Protein AF-A0A9Q0MXV1-F1 (afdb_monomer)

Foldseek 3Di:
DVVVVVVVVVVVVVVVVVVVVPDDDFDWDQDPVRDTDTDPPPPDPPPPPDPPPPPPPPVPPPDDPVNVVVVVVVVVVVVVVVVPPDPPDDPPDDP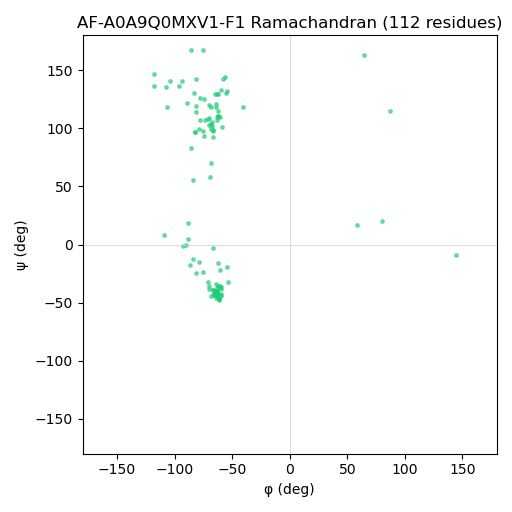PPPDDDDADPVGDDDDDDD

Structure (mmCIF, N/CA/C/O backbone):
data_AF-A0A9Q0MXV1-F1
#
_entry.id   AF-A0A9Q0MXV1-F1
#
loop_
_atom_site.group_PDB
_atom_site.id
_atom_site.type_symbol
_atom_site.label_atom_id
_atom_site.label_alt_id
_atom_site.label_comp_id
_atom_site.label_asym_id
_atom_site.label_entity_id
_atom_site.label_seq_id
_atom_site.pdbx_PDB_ins_code
_atom_site.Cartn_x
_atom_site.Cartn_y
_atom_site.Cartn_z
_atom_site.occupancy
_atom_site.B_iso_or_equiv
_atom_site.auth_seq_id
_atom_site.auth_comp_id
_atom_site.auth_asym_id
_atom_site.auth_atom_id
_atom_site.pdbx_PDB_model_num
ATOM 1 N N . MET A 1 1 ? 47.186 -13.293 1.575 1.00 58.19 1 MET A N 1
ATOM 2 C CA . MET A 1 1 ? 46.483 -12.608 0.459 1.00 58.19 1 MET A CA 1
ATOM 3 C C . MET A 1 1 ? 45.283 -13.402 -0.078 1.00 58.19 1 MET A C 1
ATOM 5 O O . MET A 1 1 ? 44.232 -12.814 -0.278 1.00 58.19 1 MET A O 1
ATOM 9 N N . PHE A 1 2 ? 45.388 -14.731 -0.228 1.00 59.72 2 PHE A N 1
ATOM 10 C CA . PHE A 1 2 ? 44.350 -15.608 -0.807 1.00 59.72 2 PHE A CA 1
ATOM 11 C C . PHE A 1 2 ? 42.986 -15.614 -0.081 1.00 59.72 2 PHE A C 1
ATOM 13 O O . PHE A 1 2 ? 41.946 -15.611 -0.730 1.00 59.72 2 PHE A O 1
ATOM 20 N N . GLN A 1 3 ? 42.969 -15.560 1.256 1.00 72.94 3 GLN A N 1
ATOM 21 C CA . GLN A 1 3 ? 41.718 -15.567 2.036 1.00 72.94 3 GLN A CA 1
ATOM 22 C C . GLN A 1 3 ? 40.922 -14.258 1.921 1.00 72.94 3 GLN A C 1
ATOM 24 O O . GLN A 1 3 ? 39.696 -14.275 1.899 1.00 72.94 3 GLN A O 1
ATOM 29 N N . ARG A 1 4 ? 41.609 -13.119 1.768 1.00 80.88 4 ARG A N 1
ATOM 30 C CA . ARG A 1 4 ? 40.963 -11.806 1.632 1.00 80.88 4 ARG A CA 1
ATOM 31 C C . ARG A 1 4 ? 40.174 -11.702 0.324 1.00 80.88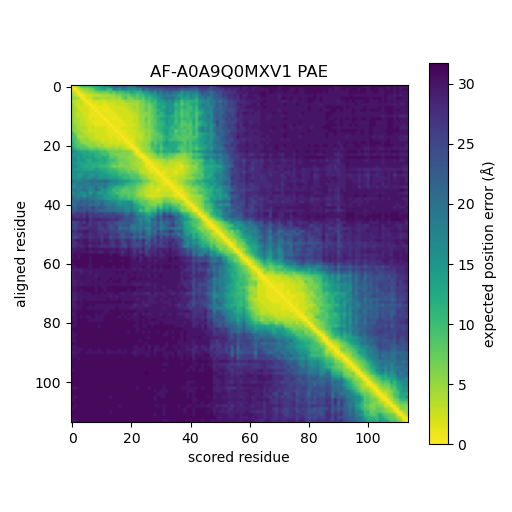 4 ARG A C 1
ATOM 33 O O . ARG A 1 4 ? 39.055 -11.206 0.330 1.00 80.88 4 ARG A O 1
ATOM 40 N N . ASN A 1 5 ? 40.719 -12.256 -0.758 1.00 80.31 5 ASN A N 1
ATOM 41 C CA . ASN A 1 5 ? 40.059 -12.277 -2.065 1.00 80.31 5 ASN A CA 1
ATOM 42 C C . ASN A 1 5 ? 38.841 -13.217 -2.071 1.00 80.31 5 ASN A C 1
ATOM 44 O O . ASN A 1 5 ? 37.829 -12.899 -2.684 1.00 80.31 5 ASN A O 1
ATOM 48 N N . LYS A 1 6 ? 38.904 -14.343 -1.342 1.00 86.00 6 LYS A N 1
ATOM 49 C CA . LYS A 1 6 ? 37.759 -15.254 -1.168 1.00 86.00 6 LYS A CA 1
ATOM 50 C C . LYS A 1 6 ? 36.616 -14.607 -0.391 1.00 86.00 6 LYS A C 1
ATOM 52 O O . LYS A 1 6 ? 35.467 -14.731 -0.795 1.00 86.00 6 LYS A O 1
ATOM 57 N N . ILE A 1 7 ? 36.935 -13.893 0.690 1.00 90.00 7 ILE A N 1
ATOM 58 C CA . ILE A 1 7 ? 35.940 -13.157 1.483 1.00 90.00 7 ILE A CA 1
ATOM 59 C C . ILE A 1 7 ? 35.311 -12.036 0.646 1.00 90.00 7 ILE A C 1
ATOM 61 O O . ILE A 1 7 ? 34.094 -11.899 0.640 1.00 90.00 7 ILE A O 1
ATOM 65 N N . GLN A 1 8 ? 36.113 -11.280 -0.112 1.00 88.81 8 GLN A N 1
ATOM 66 C CA . GLN A 1 8 ? 35.598 -10.256 -1.027 1.00 88.81 8 GLN A CA 1
ATOM 67 C C . GLN A 1 8 ? 34.656 -10.847 -2.083 1.00 88.81 8 GLN A C 1
ATOM 69 O O . GLN A 1 8 ? 33.572 -10.312 -2.292 1.00 88.81 8 GLN A O 1
ATOM 74 N N . LEU A 1 9 ? 35.021 -11.978 -2.693 1.00 91.31 9 LEU A N 1
ATOM 75 C CA . LEU A 1 9 ? 34.176 -12.649 -3.683 1.00 91.31 9 LEU A CA 1
ATOM 76 C C . LEU A 1 9 ? 32.854 -13.125 -3.065 1.00 91.31 9 LEU A C 1
ATOM 78 O O . LEU A 1 9 ? 31.795 -12.921 -3.650 1.00 91.31 9 LEU A O 1
ATOM 82 N N . LEU A 1 10 ? 32.903 -13.690 -1.858 1.00 93.50 10 LEU A N 1
ATOM 83 C CA . LEU A 1 10 ? 31.717 -14.138 -1.131 1.00 93.50 10 LEU A CA 1
ATOM 84 C C . LEU A 1 10 ? 30.773 -12.968 -0.808 1.00 93.50 10 LEU A C 1
ATOM 86 O O . LEU A 1 10 ? 29.569 -13.083 -1.019 1.00 93.50 10 LEU A O 1
ATOM 90 N N . VAL A 1 11 ? 31.309 -11.822 -0.378 1.00 93.81 11 VAL A N 1
ATOM 91 C CA . VAL A 1 11 ? 30.514 -10.606 -0.139 1.00 93.81 11 VAL A CA 1
ATOM 92 C C . VAL A 1 11 ? 29.860 -10.100 -1.429 1.00 93.81 11 VAL A C 1
ATOM 94 O O . VAL A 1 11 ? 28.677 -9.769 -1.407 1.00 93.81 11 VAL A O 1
ATOM 97 N N . CYS A 1 12 ? 30.580 -10.087 -2.555 1.00 92.31 12 CYS A N 1
ATOM 98 C CA . CYS A 1 12 ? 30.023 -9.694 -3.855 1.00 92.31 12 CYS A CA 1
ATOM 99 C C . CYS A 1 12 ? 28.906 -10.632 -4.336 1.00 92.31 12 CYS A C 1
ATOM 101 O O . CYS A 1 12 ? 27.926 -10.180 -4.919 1.00 92.31 12 CYS A O 1
ATOM 103 N N . VAL A 1 13 ? 29.034 -11.937 -4.089 1.00 94.00 13 VAL A N 1
ATOM 104 C CA . VAL A 1 13 ? 27.992 -12.909 -4.448 1.00 94.00 13 VAL A CA 1
ATOM 105 C C . VAL A 1 13 ? 26.750 -12.709 -3.582 1.00 94.00 13 VAL A C 1
ATOM 107 O O . VAL A 1 13 ? 25.641 -12.677 -4.107 1.00 94.00 13 VAL A O 1
ATOM 110 N N . ILE A 1 14 ? 26.919 -12.512 -2.271 1.00 93.06 14 ILE A N 1
ATOM 111 C CA . ILE A 1 14 ? 25.790 -12.254 -1.367 1.00 93.06 14 ILE A CA 1
ATOM 112 C C . ILE A 1 14 ? 25.079 -10.951 -1.740 1.00 93.06 14 ILE A C 1
ATOM 114 O O . ILE A 1 14 ? 23.852 -10.937 -1.815 1.00 93.06 14 ILE A O 1
ATOM 118 N N . SER A 1 15 ? 25.813 -9.868 -2.012 1.00 89.38 15 SER A N 1
ATOM 119 C CA . SER A 1 15 ? 25.188 -8.599 -2.397 1.00 89.38 15 SER A CA 1
ATOM 120 C C . SER A 1 15 ? 24.414 -8.715 -3.712 1.00 89.38 15 SER A C 1
ATOM 122 O O . SER A 1 15 ? 23.303 -8.200 -3.808 1.00 89.38 15 SER A O 1
ATOM 124 N N . PHE A 1 16 ? 24.943 -9.449 -4.694 1.00 89.56 16 PHE A N 1
ATOM 125 C CA . PHE A 1 16 ? 24.251 -9.699 -5.956 1.00 89.56 16 PHE A CA 1
ATOM 126 C C . PHE A 1 16 ? 22.953 -10.496 -5.764 1.00 89.56 16 PHE A C 1
ATOM 128 O O . PHE A 1 16 ? 21.918 -10.138 -6.327 1.00 89.56 16 PHE A O 1
ATOM 135 N N . LEU A 1 17 ? 22.977 -11.533 -4.922 1.00 88.75 17 LEU A N 1
ATOM 136 C CA . LEU A 1 17 ? 21.790 -12.332 -4.607 1.00 88.75 17 LEU A CA 1
ATOM 137 C C . LEU A 1 17 ? 20.702 -11.501 -3.913 1.00 88.75 17 LEU A C 1
ATOM 139 O O . LEU A 1 17 ? 19.532 -11.637 -4.257 1.00 88.75 17 LEU A O 1
ATOM 143 N N . VAL A 1 18 ? 21.077 -10.604 -2.995 1.00 90.25 18 VAL A N 1
ATOM 144 C CA . VAL A 1 18 ? 20.133 -9.690 -2.327 1.00 90.25 18 VAL A CA 1
ATOM 145 C C . VAL A 1 18 ? 19.488 -8.718 -3.320 1.00 90.25 18 VAL A C 1
ATOM 147 O O . VAL A 1 18 ? 18.292 -8.460 -3.242 1.00 90.25 18 VAL A O 1
ATOM 150 N N . VAL A 1 19 ? 20.240 -8.194 -4.291 1.00 86.19 19 VAL A N 1
ATOM 151 C CA . VAL A 1 19 ? 19.663 -7.325 -5.332 1.00 86.19 19 VAL A CA 1
ATOM 152 C C . VAL A 1 19 ? 18.673 -8.098 -6.208 1.00 86.19 19 VAL A C 1
ATOM 154 O O . VAL A 1 19 ? 17.609 -7.574 -6.532 1.00 86.19 19 VAL A O 1
ATOM 157 N N . CYS A 1 20 ? 18.980 -9.352 -6.549 1.00 82.50 20 CYS A N 1
ATOM 158 C CA . CYS A 1 20 ? 18.093 -10.191 -7.357 1.00 82.50 20 CYS A CA 1
ATOM 159 C C . CYS A 1 20 ? 16.764 -10.501 -6.656 1.00 82.50 20 CYS A C 1
ATOM 161 O O . CYS A 1 20 ? 15.743 -10.595 -7.327 1.00 82.50 20 CYS A O 1
ATOM 163 N N . THR A 1 21 ? 16.753 -10.646 -5.326 1.00 78.31 21 THR A N 1
ATOM 164 C CA . THR A 1 21 ? 15.518 -10.919 -4.570 1.00 78.31 21 THR A CA 1
ATOM 165 C C . THR A 1 21 ? 14.684 -9.670 -4.292 1.00 78.31 21 THR A C 1
ATOM 167 O O . THR A 1 21 ? 13.475 -9.782 -4.110 1.00 78.31 21 THR A O 1
ATOM 170 N N . LEU A 1 22 ? 15.300 -8.485 -4.263 1.00 75.50 22 LEU A N 1
ATOM 171 C CA . LEU A 1 22 ? 14.596 -7.211 -4.074 1.00 75.50 22 LEU A CA 1
ATOM 172 C C . LEU A 1 22 ? 14.068 -6.614 -5.387 1.00 75.50 22 LEU A C 1
ATOM 174 O O . LEU A 1 22 ? 13.195 -5.745 -5.362 1.00 75.50 22 LEU A O 1
ATOM 178 N N . CYS A 1 23 ? 14.585 -7.061 -6.531 1.00 71.88 23 CYS A N 1
ATOM 179 C CA . CYS A 1 23 ? 14.136 -6.610 -7.840 1.00 71.88 23 CYS A CA 1
ATOM 180 C C . CYS A 1 23 ? 12.832 -7.321 -8.227 1.00 71.88 23 CYS A C 1
ATOM 182 O O . CYS A 1 23 ? 12.842 -8.455 -8.702 1.00 71.88 23 CYS A O 1
ATOM 184 N N . ASN A 1 24 ? 11.697 -6.648 -8.038 1.00 72.50 24 ASN A N 1
ATOM 185 C CA . ASN A 1 24 ? 10.432 -7.098 -8.612 1.00 72.50 24 ASN A CA 1
ATOM 186 C C . ASN A 1 24 ? 10.333 -6.604 -10.066 1.00 72.50 24 ASN A C 1
ATOM 188 O O . ASN A 1 24 ? 10.551 -5.413 -10.306 1.00 72.50 24 ASN A O 1
ATOM 192 N N . PRO A 1 25 ? 10.003 -7.470 -11.043 1.00 77.56 25 PRO A N 1
ATOM 193 C CA . PRO A 1 25 ? 9.791 -7.030 -12.416 1.00 77.56 25 PRO A CA 1
ATOM 194 C C . PRO A 1 25 ? 8.608 -6.057 -12.475 1.00 77.56 25 PRO A C 1
ATOM 196 O O . PRO A 1 25 ? 7.530 -6.341 -11.954 1.00 77.56 25 PRO A O 1
ATOM 199 N N . MET A 1 26 ? 8.810 -4.903 -13.114 1.00 79.81 26 MET A N 1
ATOM 200 C CA . MET A 1 26 ? 7.742 -3.934 -13.353 1.00 79.81 26 MET A CA 1
ATOM 201 C C . MET A 1 26 ? 6.937 -4.361 -14.581 1.00 79.81 26 MET A C 1
ATOM 203 O O . MET A 1 26 ? 7.483 -4.470 -15.679 1.00 79.81 26 MET A O 1
ATOM 207 N N . TYR A 1 27 ? 5.643 -4.613 -14.394 1.00 84.00 27 TYR A N 1
ATOM 208 C CA . TYR A 1 27 ? 4.729 -4.949 -15.482 1.00 84.00 27 TYR A CA 1
ATOM 209 C C . TYR A 1 27 ? 4.258 -3.677 -16.194 1.00 84.00 27 TYR A C 1
ATOM 211 O O . TYR A 1 27 ? 4.038 -2.642 -15.564 1.00 84.00 27 TYR A O 1
ATOM 219 N N . TYR A 1 28 ? 4.109 -3.756 -17.515 1.00 89.50 28 TYR A N 1
ATOM 220 C CA . TYR A 1 28 ? 3.628 -2.657 -18.351 1.00 89.50 28 TYR A CA 1
ATOM 221 C C . TYR A 1 28 ? 2.322 -3.057 -19.026 1.00 89.50 28 TYR A C 1
ATOM 223 O O . TYR A 1 28 ? 2.210 -4.155 -19.574 1.00 89.50 28 TYR A O 1
ATOM 231 N N . LYS A 1 29 ? 1.356 -2.141 -19.032 1.00 88.62 29 LYS A N 1
ATOM 232 C CA . LYS A 1 29 ? 0.060 -2.319 -19.681 1.00 88.62 29 LYS A CA 1
ATOM 233 C C . LYS A 1 29 ? -0.011 -1.466 -20.945 1.00 88.62 29 LYS A C 1
ATOM 235 O O . LYS A 1 29 ? 0.390 -0.303 -20.943 1.00 88.62 29 LYS A O 1
ATOM 240 N N . LYS A 1 30 ? -0.514 -2.054 -22.034 1.00 93.62 30 LYS A N 1
ATOM 241 C CA . LYS A 1 30 ? -0.767 -1.338 -23.291 1.00 93.62 30 LYS A CA 1
ATOM 242 C C . LYS A 1 30 ? -2.063 -0.534 -23.162 1.00 93.62 30 LYS A C 1
ATOM 244 O O . LYS A 1 30 ? -3.091 -1.094 -22.786 1.00 93.62 30 LYS A O 1
ATOM 249 N N . ASN A 1 31 ? -1.991 0.760 -23.444 1.00 86.94 31 ASN A N 1
ATOM 250 C CA . ASN A 1 31 ? -3.129 1.675 -23.477 1.00 86.94 31 ASN A CA 1
ATOM 251 C C . ASN A 1 31 ? -3.808 1.645 -24.864 1.00 86.94 31 ASN A C 1
ATOM 253 O O . ASN A 1 31 ? -3.213 1.160 -25.827 1.00 86.94 31 ASN A O 1
ATOM 257 N N . ASP A 1 32 ? -5.008 2.216 -24.994 1.00 92.88 32 ASP A N 1
ATOM 258 C CA . ASP A 1 32 ? -5.781 2.261 -26.252 1.00 92.88 32 ASP A CA 1
ATOM 259 C C . ASP A 1 32 ? -5.042 3.004 -27.383 1.00 92.88 32 ASP A C 1
ATOM 261 O O . ASP A 1 32 ? -5.283 2.777 -28.564 1.00 92.88 32 ASP A O 1
ATOM 265 N N . ASN A 1 33 ? -4.084 3.861 -27.019 1.00 90.25 33 ASN A N 1
ATOM 266 C CA . ASN A 1 33 ? -3.197 4.579 -27.937 1.00 90.25 33 ASN A CA 1
ATOM 267 C C . ASN A 1 33 ? -1.909 3.802 -28.284 1.00 90.25 33 ASN A C 1
ATOM 269 O O . ASN A 1 33 ? -0.911 4.415 -28.664 1.00 90.25 33 ASN A O 1
ATOM 273 N N . ASP A 1 34 ? -1.880 2.485 -28.069 1.00 90.56 34 ASP A N 1
ATOM 274 C CA . ASP A 1 34 ? -0.731 1.596 -28.288 1.00 90.56 34 ASP A CA 1
ATOM 275 C C . ASP A 1 34 ? 0.554 1.948 -27.509 1.00 90.56 34 ASP A C 1
ATOM 277 O O . ASP A 1 34 ? 1.639 1.443 -27.807 1.00 90.56 34 ASP A O 1
ATOM 281 N N . LYS A 1 35 ? 0.448 2.775 -26.466 1.00 93.44 35 LYS A N 1
ATOM 282 C CA . LYS A 1 35 ? 1.566 3.145 -25.586 1.00 93.44 35 LYS A CA 1
ATOM 283 C C . LYS A 1 35 ? 1.631 2.225 -24.371 1.00 93.44 35 LYS A C 1
ATOM 285 O O . LYS A 1 35 ? 0.597 1.866 -23.814 1.00 93.44 35 LYS A O 1
ATOM 290 N N . TYR A 1 36 ? 2.845 1.862 -23.960 1.00 90.12 36 TYR A N 1
ATOM 291 C CA . TYR A 1 36 ? 3.077 1.091 -22.740 1.00 90.12 36 TYR A CA 1
ATOM 292 C C . TYR A 1 36 ? 3.255 2.028 -21.553 1.00 90.12 36 TYR A C 1
ATOM 294 O O . TYR A 1 36 ? 4.162 2.861 -21.541 1.00 90.12 36 TYR A O 1
ATOM 302 N N . GLU A 1 37 ? 2.407 1.859 -20.549 1.00 88.81 37 GLU A N 1
ATOM 303 C CA . GLU A 1 37 ? 2.464 2.595 -19.290 1.00 88.81 37 GLU A CA 1
ATOM 304 C C . GLU A 1 37 ? 2.702 1.605 -18.134 1.00 88.81 37 GLU A C 1
ATOM 306 O O . GLU A 1 37 ? 2.286 0.444 -18.230 1.00 88.81 37 GLU A O 1
ATOM 311 N N . PRO A 1 38 ? 3.426 2.003 -17.071 1.00 85.44 38 PRO A N 1
ATOM 312 C CA . PRO A 1 38 ? 3.687 1.129 -15.930 1.00 85.44 38 PRO A CA 1
ATOM 313 C C . PRO A 1 38 ? 2.375 0.769 -15.223 1.00 85.44 38 PRO A C 1
ATOM 315 O O . PRO A 1 38 ? 1.5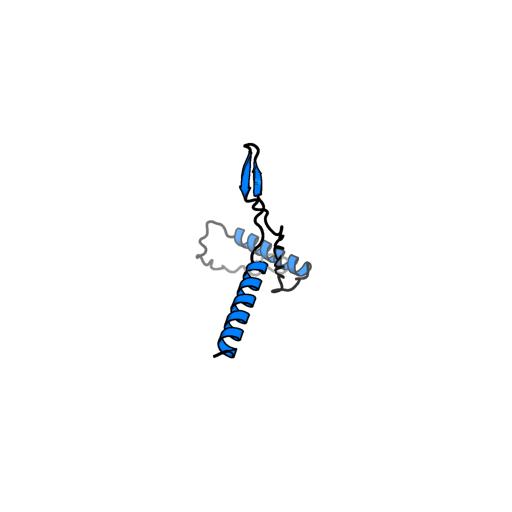81 1.647 -14.886 1.00 85.44 38 PRO A O 1
ATOM 318 N N . ASP A 1 39 ? 2.152 -0.524 -14.991 1.00 82.12 39 ASP A N 1
ATOM 319 C CA . ASP A 1 39 ? 0.942 -1.020 -14.342 1.00 82.12 39 ASP A CA 1
ATOM 320 C C . ASP A 1 39 ? 1.085 -0.902 -12.821 1.00 82.12 39 ASP A C 1
ATOM 322 O O . ASP A 1 39 ? 1.709 -1.729 -12.152 1.00 82.12 39 ASP A O 1
ATOM 326 N N . LEU A 1 40 ? 0.547 0.183 -12.267 1.00 75.00 40 LEU A N 1
ATOM 327 C CA . LEU A 1 40 ? 0.599 0.490 -10.837 1.00 75.00 40 LEU A CA 1
ATOM 328 C C . LEU A 1 40 ? -0.528 -0.226 -10.083 1.00 75.00 40 LEU A C 1
ATOM 330 O O . LEU A 1 40 ? -1.338 0.404 -9.399 1.00 75.00 40 LEU A O 1
ATOM 334 N N . ILE A 1 41 ? -0.599 -1.553 -10.210 1.00 70.25 41 ILE A N 1
ATOM 335 C CA . ILE A 1 41 ? -1.547 -2.352 -9.431 1.00 70.25 41 ILE A CA 1
ATOM 336 C C . ILE A 1 41 ? -1.169 -2.222 -7.956 1.00 70.25 41 ILE A C 1
ATOM 338 O O . ILE A 1 41 ? -0.061 -2.576 -7.545 1.00 70.25 41 ILE A O 1
ATOM 342 N N . ALA A 1 42 ? -2.103 -1.731 -7.143 1.00 64.69 42 ALA A N 1
ATOM 343 C CA . ALA A 1 42 ? -1.935 -1.703 -5.701 1.00 64.69 42 ALA A CA 1
ATOM 344 C C . ALA A 1 42 ? -1.757 -3.139 -5.186 1.00 64.69 42 ALA A C 1
ATOM 346 O O . ALA A 1 42 ? -2.693 -3.943 -5.188 1.00 64.69 42 ALA A O 1
ATOM 347 N N . TYR A 1 43 ? -0.545 -3.466 -4.737 1.00 64.06 43 TYR A N 1
ATOM 348 C CA . TYR A 1 43 ? -0.303 -4.701 -4.009 1.00 64.06 43 TYR A CA 1
ATOM 349 C C . TYR A 1 43 ? -1.029 -4.598 -2.666 1.00 64.06 43 TYR A C 1
ATOM 351 O O . TYR A 1 43 ? -0.603 -3.899 -1.749 1.00 64.06 43 TYR A O 1
ATOM 359 N N . SER A 1 44 ? -2.143 -5.322 -2.591 1.00 62.25 44 SER A N 1
ATOM 360 C CA . SER A 1 44 ? -3.097 -5.423 -1.489 1.00 62.25 44 SER A CA 1
ATOM 361 C C . SER A 1 44 ? -4.215 -4.372 -1.471 1.00 62.25 44 SER A C 1
ATOM 363 O O . SER A 1 44 ? -4.031 -3.196 -1.171 1.00 62.25 44 SER A O 1
ATOM 365 N N . SER A 1 45 ? -5.441 -4.861 -1.655 1.00 63.66 45 SER A N 1
ATOM 366 C CA . SER A 1 45 ? -6.644 -4.286 -1.059 1.00 63.66 45 SER A CA 1
ATOM 367 C C . SER A 1 45 ? -6.609 -4.517 0.458 1.00 63.66 45 SER A C 1
ATOM 369 O O . SER A 1 45 ? -7.463 -5.221 1.003 1.00 63.66 45 SER A O 1
ATOM 371 N N . THR A 1 46 ? -5.575 -4.039 1.158 1.00 63.09 46 THR A N 1
ATOM 372 C CA . THR A 1 46 ? -5.550 -4.120 2.620 1.00 63.09 46 THR A CA 1
ATOM 373 C C . THR A 1 46 ? -6.659 -3.221 3.143 1.00 63.09 46 THR A C 1
ATOM 375 O O . THR A 1 46 ? -6.506 -2.019 3.330 1.00 63.09 46 THR A O 1
ATOM 378 N N . VAL A 1 47 ? -7.827 -3.827 3.348 1.00 64.94 47 VAL A N 1
ATOM 379 C CA . VAL A 1 47 ? -8.886 -3.279 4.182 1.00 64.94 47 VAL A CA 1
ATOM 380 C C . VAL A 1 47 ? -8.253 -3.109 5.555 1.00 64.94 47 VAL A C 1
ATOM 382 O O . VAL A 1 47 ? -8.054 -4.087 6.268 1.00 64.94 47 VAL A O 1
ATOM 385 N N . ILE A 1 48 ? -7.858 -1.885 5.899 1.00 72.00 48 ILE A N 1
ATOM 386 C CA . ILE A 1 48 ? -7.428 -1.546 7.252 1.00 72.00 48 ILE A CA 1
ATOM 387 C C . ILE A 1 48 ? -8.705 -1.595 8.094 1.00 72.00 48 ILE A C 1
ATOM 389 O O . ILE A 1 48 ? -9.568 -0.731 7.906 1.00 72.00 48 ILE A O 1
ATOM 393 N N . PRO A 1 49 ? -8.894 -2.593 8.977 1.00 69.31 49 PRO A N 1
ATOM 394 C CA . PRO A 1 49 ? -10.094 -2.632 9.789 1.00 69.31 49 PRO A CA 1
ATOM 395 C C . PRO A 1 49 ? -10.083 -1.404 10.700 1.00 69.31 49 PRO A C 1
ATOM 397 O O . PRO A 1 49 ? -9.173 -1.215 11.512 1.00 69.31 49 PRO A O 1
ATOM 400 N N . LEU A 1 50 ? -11.092 -0.550 10.547 1.00 73.69 50 LEU A N 1
ATOM 401 C CA . LEU A 1 50 ? -11.332 0.558 11.460 1.00 73.69 50 LEU A CA 1
ATOM 402 C C . LEU A 1 50 ? -11.614 -0.045 12.837 1.00 73.69 50 LEU A C 1
ATOM 404 O O . LEU A 1 50 ? -12.632 -0.706 13.032 1.00 73.69 50 LEU A O 1
ATOM 408 N N . LYS A 1 51 ? -10.693 0.139 13.790 1.00 73.31 51 LYS A N 1
ATOM 409 C CA . LYS A 1 51 ? -10.907 -0.294 15.173 1.00 73.31 51 LYS A CA 1
ATOM 410 C C . LYS A 1 51 ? -12.087 0.494 15.743 1.00 73.31 51 LYS A C 1
ATOM 412 O O . LYS A 1 51 ? -11.957 1.684 16.021 1.00 73.31 51 LYS A O 1
ATOM 417 N N . SER A 1 52 ? -13.229 -0.163 15.918 1.00 69.94 52 SER A N 1
ATOM 418 C CA . SER A 1 52 ? -14.342 0.370 16.697 1.00 69.94 52 SER A CA 1
ATOM 419 C C . SER A 1 52 ? -13.918 0.405 18.163 1.00 69.94 52 SER A C 1
ATOM 421 O O . SER A 1 52 ? -13.844 -0.628 18.827 1.00 69.94 52 SER A O 1
ATOM 423 N N . TYR A 1 53 ? -13.590 1.592 18.668 1.00 70.38 53 TYR A N 1
ATOM 424 C CA . TYR A 1 53 ? -13.414 1.791 20.099 1.00 70.38 53 TYR A CA 1
ATOM 425 C C . TYR A 1 53 ? -14.798 1.823 20.742 1.00 70.38 53 TYR A C 1
ATOM 427 O O . TYR A 1 53 ? -15.482 2.846 20.724 1.00 70.38 53 TYR A O 1
ATOM 435 N N . GLU A 1 54 ? -15.223 0.689 21.292 1.00 69.94 54 GLU A N 1
ATOM 436 C CA . GLU A 1 54 ? -16.365 0.652 22.198 1.00 69.94 54 GLU A CA 1
ATOM 437 C C . GLU A 1 54 ? -15.979 1.403 23.476 1.00 69.94 54 GLU A C 1
ATOM 439 O O . GLU A 1 54 ? -15.290 0.890 24.358 1.00 69.94 54 GLU A O 1
ATOM 444 N N . VAL A 1 55 ? -16.383 2.670 23.557 1.00 69.00 55 VAL A N 1
ATOM 445 C CA . VAL A 1 55 ? -16.270 3.451 24.786 1.00 69.00 55 VAL A CA 1
ATOM 446 C C . VAL A 1 55 ? -17.347 2.972 25.753 1.00 69.00 55 VAL A C 1
ATOM 448 O O . VAL A 1 55 ? -18.498 3.401 25.724 1.00 69.00 55 VAL A O 1
ATO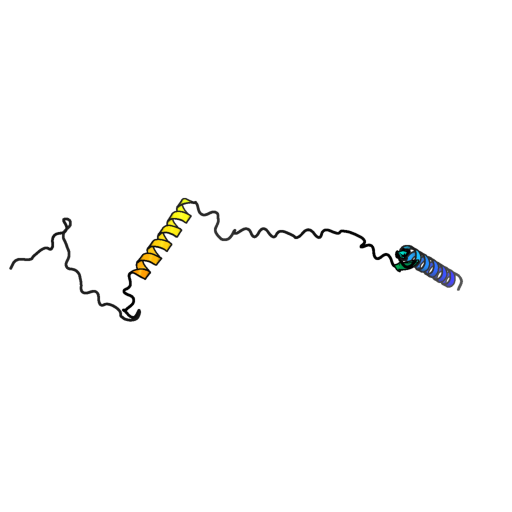M 451 N N . GLY A 1 56 ? -16.978 2.024 26.610 1.00 63.34 56 GLY A N 1
ATOM 452 C CA . GLY A 1 56 ? -17.817 1.624 27.728 1.00 63.34 56 GLY A CA 1
ATOM 453 C C . GLY A 1 56 ? -18.013 2.810 28.672 1.00 63.34 56 GLY A C 1
ATOM 454 O O . GLY A 1 56 ? -17.061 3.277 29.299 1.00 63.34 56 GLY A O 1
ATOM 455 N N . TYR A 1 57 ? -19.250 3.296 28.798 1.00 61.22 57 TYR A N 1
ATOM 456 C CA . TYR A 1 57 ? -19.659 4.236 29.844 1.00 61.22 57 TYR A CA 1
ATOM 457 C C . TYR A 1 57 ? -19.630 3.516 31.207 1.00 61.22 57 TYR A C 1
ATOM 459 O O . TYR A 1 57 ? -20.662 3.185 31.783 1.00 61.22 57 TYR A O 1
ATOM 467 N N . HIS A 1 58 ? -18.432 3.201 31.705 1.00 56.41 58 HIS A N 1
ATOM 468 C CA . HIS A 1 58 ? -18.226 2.482 32.966 1.00 56.41 58 HIS A CA 1
ATOM 469 C C . HIS A 1 58 ? -18.036 3.405 34.174 1.00 56.41 58 HIS A C 1
ATOM 471 O O . HIS A 1 58 ? -17.968 2.923 35.302 1.00 56.41 58 HIS A O 1
ATOM 477 N N . ILE A 1 59 ? -18.037 4.728 33.988 1.00 57.06 59 ILE A N 1
ATOM 478 C CA . ILE A 1 59 ? -18.144 5.672 35.107 1.00 57.06 59 ILE A CA 1
ATOM 479 C C . ILE A 1 59 ? -19.637 5.861 35.407 1.00 57.06 59 ILE A C 1
ATOM 481 O O . ILE A 1 59 ? -20.271 6.784 34.907 1.00 57.06 59 ILE A O 1
ATOM 485 N N . GLY A 1 60 ? -20.215 4.934 36.177 1.00 61.22 60 GLY A N 1
ATOM 486 C CA . GLY A 1 60 ? -21.549 5.118 36.764 1.00 61.22 60 GLY A CA 1
ATOM 487 C C . GLY A 1 60 ? -22.447 3.887 36.870 1.00 61.22 60 GLY A C 1
ATOM 488 O O . GLY A 1 60 ? -23.471 3.975 37.536 1.00 61.22 60 GLY A O 1
ATOM 489 N N . GLY A 1 61 ? -22.079 2.749 36.271 1.00 57.72 61 GLY A N 1
ATOM 490 C CA . GLY A 1 61 ? -22.903 1.533 36.308 1.00 57.72 61 GLY A CA 1
ATOM 491 C C . GLY A 1 61 ? -24.251 1.690 35.587 1.00 57.72 61 GLY A C 1
ATOM 492 O O . GLY A 1 61 ? -24.711 2.790 35.288 1.00 57.72 61 GLY A O 1
ATOM 493 N N . LYS A 1 62 ? -24.909 0.571 35.267 1.00 61.25 62 LYS A N 1
ATOM 494 C CA . LYS A 1 62 ? -26.303 0.619 34.813 1.00 61.25 62 LYS A CA 1
ATOM 495 C C . LYS A 1 62 ? -27.152 1.083 35.998 1.00 61.25 62 LYS A C 1
ATOM 497 O O . LYS A 1 62 ? -27.462 0.275 36.869 1.00 61.25 62 LYS A O 1
ATOM 502 N N . MET A 1 63 ? -27.493 2.371 36.057 1.00 60.81 63 MET A N 1
ATOM 503 C CA . MET A 1 63 ? -28.555 2.836 36.951 1.00 60.81 63 MET A CA 1
ATOM 504 C C . MET A 1 63 ? -29.802 2.011 36.637 1.00 60.81 63 MET A C 1
ATOM 506 O O . MET A 1 63 ? -30.140 1.831 35.467 1.00 60.81 63 MET A O 1
ATOM 510 N N . SER A 1 64 ? -30.459 1.481 37.669 1.00 72.56 64 SER A N 1
ATOM 511 C CA . SER A 1 64 ? -31.737 0.798 37.469 1.00 72.56 64 SER A CA 1
ATOM 512 C C . SER A 1 64 ? -32.718 1.755 36.781 1.00 72.56 64 SER A C 1
ATOM 514 O O . SER A 1 64 ? -32.708 2.960 37.055 1.00 72.56 64 SER A O 1
ATOM 516 N N . ASP A 1 65 ? -33.572 1.240 35.894 1.00 73.88 65 ASP A N 1
ATOM 517 C CA . ASP A 1 65 ? -34.524 2.065 35.134 1.00 73.88 65 ASP A CA 1
ATOM 518 C C . ASP A 1 65 ? -35.387 2.950 36.054 1.00 73.88 65 ASP A C 1
ATOM 520 O O . ASP A 1 65 ? -35.730 4.089 35.723 1.00 73.88 65 ASP A O 1
ATOM 524 N N . GLU A 1 66 ? -35.686 2.464 37.263 1.00 78.12 66 GLU A N 1
ATOM 525 C CA . GLU A 1 66 ? -36.396 3.231 38.284 1.00 78.12 66 GLU A CA 1
ATOM 526 C C . GLU A 1 66 ? -35.613 4.440 38.801 1.00 78.12 66 GLU A C 1
ATOM 528 O O . GLU A 1 66 ? -36.186 5.511 39.023 1.00 78.12 66 G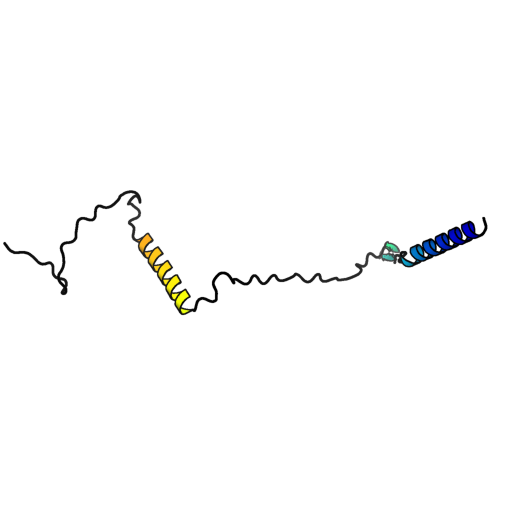LU A O 1
ATOM 533 N N . GLU A 1 67 ? -34.312 4.282 39.019 1.00 78.88 67 GLU A N 1
ATOM 534 C CA . GLU A 1 67 ? -33.448 5.349 39.508 1.00 78.88 67 GLU A CA 1
ATOM 535 C C . GLU A 1 67 ? -33.261 6.423 38.433 1.00 78.88 67 GLU A C 1
ATOM 537 O O . GLU A 1 67 ? -33.334 7.620 38.731 1.00 78.88 67 GLU A O 1
ATOM 542 N N . TYR A 1 68 ? -33.142 6.010 37.166 1.00 79.44 68 TYR A N 1
ATOM 543 C CA . TYR A 1 68 ? -33.099 6.924 36.024 1.00 79.44 68 TYR A CA 1
ATOM 544 C C . TYR A 1 68 ? -34.390 7.734 35.918 1.00 79.44 68 TYR A C 1
ATOM 546 O O . TYR A 1 68 ? -34.359 8.966 35.839 1.00 79.44 68 TYR A O 1
ATOM 554 N N . LYS A 1 69 ? -35.541 7.064 36.024 1.00 82.44 69 LYS A N 1
ATOM 555 C CA . LYS A 1 69 ? -36.855 7.713 36.012 1.00 82.44 69 LYS A CA 1
ATOM 556 C C . LYS A 1 69 ? -36.999 8.720 37.155 1.00 82.44 69 LYS A C 1
ATOM 558 O O . LYS A 1 69 ? -37.485 9.831 36.941 1.00 82.44 69 LYS A O 1
ATOM 563 N N . LYS A 1 70 ? -36.540 8.376 38.364 1.00 84.56 70 LYS A N 1
ATOM 564 C CA . LYS A 1 70 ? -36.557 9.277 39.530 1.00 84.56 70 LYS A CA 1
ATOM 565 C C . LYS A 1 70 ? -35.665 10.503 39.319 1.00 84.56 70 LYS A C 1
ATOM 567 O O . LYS A 1 70 ? -36.113 11.625 39.574 1.00 84.56 70 LYS A O 1
ATOM 572 N N . ALA A 1 71 ? -34.440 10.320 38.826 1.00 82.19 71 ALA A N 1
ATOM 573 C CA . ALA A 1 71 ? -33.525 11.420 38.520 1.00 82.19 71 ALA A CA 1
ATOM 574 C C . ALA A 1 71 ? -34.096 12.344 37.430 1.00 82.19 71 ALA A C 1
ATOM 576 O O . ALA A 1 71 ? -34.119 13.566 37.595 1.00 82.19 71 ALA A O 1
ATOM 577 N N . TYR A 1 72 ? -34.648 11.768 36.363 1.00 83.44 72 TYR A N 1
ATOM 578 C CA . TYR A 1 72 ? -35.267 12.507 35.266 1.00 83.44 72 TYR A CA 1
ATOM 579 C C . TYR A 1 72 ? -36.469 13.346 35.731 1.00 83.44 72 TYR A C 1
ATOM 581 O O . TYR A 1 72 ? -36.534 14.551 35.476 1.00 83.44 72 TYR A O 1
ATOM 589 N N . LEU A 1 73 ? -37.376 12.759 36.521 1.00 88.38 73 LEU A N 1
ATOM 590 C CA . LEU A 1 73 ? -38.518 13.477 37.100 1.00 88.38 73 LEU A CA 1
ATOM 591 C C . LEU A 1 73 ? -38.081 14.609 38.043 1.00 88.38 73 LEU A C 1
ATOM 593 O O . LEU A 1 73 ? -38.701 15.674 38.071 1.00 88.38 73 LEU A O 1
ATOM 597 N N . LYS A 1 74 ? -36.992 14.416 38.798 1.00 85.25 74 LYS A N 1
ATOM 598 C CA . LYS A 1 74 ? -36.403 15.463 39.645 1.00 85.25 74 LYS A CA 1
ATOM 599 C C . LYS A 1 74 ? -35.874 16.632 38.809 1.00 85.25 74 LYS A C 1
ATOM 601 O O . LYS A 1 74 ? -36.108 17.785 39.175 1.00 85.25 74 LYS A O 1
ATOM 606 N N . HIS A 1 75 ? -35.214 16.356 37.682 1.00 82.62 75 HIS A N 1
ATOM 607 C CA . HIS A 1 75 ? -34.753 17.388 36.748 1.00 82.62 75 HIS A CA 1
ATOM 608 C C . HIS A 1 75 ? -35.910 18.181 36.133 1.00 82.62 75 HIS A C 1
ATOM 610 O O . HIS A 1 75 ? -35.843 19.410 36.088 1.00 82.62 75 HIS A O 1
ATOM 616 N N . LEU A 1 76 ? -36.989 17.506 35.729 1.00 81.69 76 LEU A N 1
ATOM 617 C CA . LEU A 1 76 ? -38.186 18.168 35.204 1.00 81.69 76 LEU A CA 1
ATOM 618 C C . LEU A 1 76 ? -38.834 19.086 36.247 1.00 81.69 76 LEU A C 1
ATOM 620 O O . LEU A 1 76 ? -39.074 20.258 35.969 1.00 81.69 76 LEU A O 1
ATOM 624 N N . ARG A 1 77 ? -39.025 18.608 37.484 1.00 78.12 77 ARG A N 1
ATOM 625 C CA . ARG A 1 77 ? -39.569 19.428 38.583 1.00 78.12 77 ARG A CA 1
ATOM 626 C C . ARG A 1 77 ? -38.701 20.649 38.896 1.00 78.12 77 ARG A C 1
ATOM 628 O O . ARG A 1 77 ? -39.234 21.706 39.219 1.00 78.12 77 ARG A O 1
ATOM 635 N N . LYS A 1 78 ? -37.372 20.520 38.798 1.00 75.00 78 LYS A N 1
ATOM 636 C CA . LYS A 1 78 ? -36.440 21.640 39.000 1.00 75.00 78 LYS A CA 1
ATOM 637 C C . LYS A 1 78 ? -36.573 22.697 37.899 1.00 75.00 78 LYS A C 1
ATOM 639 O O . LYS A 1 78 ? -36.540 23.880 38.216 1.00 75.00 78 LYS A O 1
ATOM 644 N N . LYS A 1 79 ? -36.765 22.288 36.639 1.00 67.31 79 LYS A N 1
ATOM 645 C CA . LYS A 1 79 ? -37.010 23.216 35.521 1.00 67.31 79 LYS A CA 1
ATOM 646 C C . LYS A 1 79 ? -38.343 23.950 35.657 1.00 67.31 79 LYS A C 1
ATOM 648 O O . LYS A 1 79 ? -38.368 25.160 35.485 1.00 67.31 79 LYS A O 1
ATOM 653 N N . VAL A 1 80 ? -39.415 23.246 36.029 1.00 68.62 80 VAL A N 1
ATOM 654 C CA . VAL A 1 80 ? -40.735 23.869 36.241 1.00 68.62 80 VAL A CA 1
ATOM 655 C C . VAL A 1 80 ? -40.677 24.904 37.368 1.00 68.62 80 VAL A C 1
ATOM 657 O O . VAL A 1 80 ? -41.127 26.025 37.176 1.00 68.62 80 VAL A O 1
ATOM 660 N N . LYS A 1 81 ? -40.022 24.586 38.495 1.00 58.50 81 LYS A N 1
ATOM 661 C CA . LYS A 1 81 ? -39.830 25.557 39.588 1.00 58.50 81 LYS A CA 1
ATOM 662 C C . LYS A 1 81 ? -39.036 26.796 39.179 1.00 58.50 81 LYS A C 1
ATOM 664 O O . LYS A 1 81 ? -39.318 27.872 39.684 1.00 58.50 81 LYS A O 1
ATOM 669 N N . HIS A 1 82 ? -38.041 26.649 38.306 1.00 55.72 82 HIS A N 1
ATOM 670 C CA . HIS A 1 82 ? -37.253 27.795 37.849 1.00 55.72 82 HIS A CA 1
ATOM 671 C C . HIS A 1 82 ? -38.019 28.663 36.838 1.00 55.72 82 HIS A C 1
ATOM 673 O O . HIS A 1 82 ? -37.751 29.850 36.731 1.00 55.72 82 HIS A O 1
ATOM 679 N N . SER A 1 83 ? -39.002 28.087 36.139 1.00 55.66 83 SER A N 1
ATOM 680 C CA . SER A 1 83 ? -39.876 28.814 35.213 1.00 55.66 83 SER A CA 1
ATOM 681 C C . SER A 1 83 ? -40.997 29.601 35.909 1.00 55.66 83 SER A C 1
ATOM 683 O O . SER A 1 83 ? -41.618 30.436 35.260 1.00 55.66 83 SER A O 1
ATOM 685 N N . GLU A 1 84 ? -41.277 29.338 37.191 1.00 55.59 84 GLU A N 1
ATOM 686 C CA . GLU A 1 84 ? -42.289 30.050 37.997 1.00 55.59 84 GLU A CA 1
ATOM 687 C C . GLU A 1 84 ? -41.733 31.284 38.737 1.00 55.59 84 GLU A C 1
ATOM 689 O O . GLU A 1 84 ? -42.475 31.987 39.430 1.00 55.59 84 GLU A O 1
ATOM 694 N N . GLU A 1 85 ? -40.441 31.594 38.598 1.00 58.06 85 GLU A N 1
ATOM 695 C CA . GLU A 1 85 ? -39.918 32.898 39.008 1.00 58.06 85 GLU A CA 1
ATOM 696 C C . GLU A 1 85 ? -40.376 33.947 37.990 1.00 58.06 85 GLU A C 1
ATOM 698 O O . GLU A 1 85 ? -39.911 33.962 36.854 1.00 58.06 85 GLU A O 1
ATOM 703 N N . ASN A 1 86 ? -41.332 34.793 38.399 1.00 58.53 86 ASN A N 1
ATOM 704 C CA . ASN A 1 86 ? -41.837 35.924 37.614 1.00 58.53 86 ASN A CA 1
ATOM 705 C C . ASN A 1 86 ? -40.669 36.634 36.898 1.00 58.53 86 ASN A C 1
ATOM 707 O O . ASN A 1 86 ? -39.788 37.157 37.596 1.00 58.53 86 ASN A O 1
ATOM 711 N N . PRO A 1 87 ? -40.656 36.669 35.550 1.00 61.41 87 PRO A N 1
ATOM 712 C CA . PRO A 1 87 ? -39.494 37.093 34.762 1.00 61.41 87 PRO A CA 1
ATOM 713 C C . PRO A 1 87 ? -39.081 38.552 35.012 1.00 61.41 87 PRO A C 1
ATOM 715 O O . PRO A 1 87 ? -37.950 38.924 34.715 1.00 61.41 87 PRO A O 1
ATOM 718 N N . ASP A 1 88 ? -39.959 39.351 35.620 1.00 58.78 88 ASP A N 1
ATOM 719 C CA . ASP A 1 88 ? -39.725 40.766 35.923 1.00 58.78 88 ASP A CA 1
ATOM 720 C C . ASP A 1 88 ? -39.047 41.010 37.283 1.00 58.78 88 ASP A C 1
ATOM 722 O O . ASP A 1 88 ? -38.871 42.154 37.705 1.00 58.78 88 ASP A O 1
ATOM 726 N N . THR A 1 89 ? -38.646 39.954 37.998 1.00 61.94 89 THR A N 1
ATOM 727 C CA . THR A 1 89 ? -37.953 40.087 39.287 1.00 61.94 89 THR A CA 1
ATOM 728 C C . THR A 1 89 ? -36.474 39.758 39.141 1.00 61.94 89 THR A C 1
ATOM 730 O O . THR A 1 89 ? -36.101 38.632 38.822 1.00 61.94 89 THR A O 1
ATOM 733 N N . LEU A 1 90 ? -35.610 40.737 39.420 1.00 60.62 90 LEU A N 1
ATOM 734 C CA . LEU A 1 90 ? -34.162 40.533 39.419 1.00 60.62 90 LEU A CA 1
ATOM 735 C C . LEU A 1 90 ? -33.774 39.458 40.448 1.00 60.62 90 LEU A C 1
ATOM 737 O O . LEU A 1 90 ? -34.163 39.538 41.614 1.00 60.62 90 LEU A O 1
ATOM 741 N N . ILE A 1 91 ? -32.931 38.507 40.029 1.00 62.44 91 ILE A N 1
ATOM 742 C CA . ILE A 1 91 ? -32.424 37.367 40.827 1.00 62.44 91 ILE A CA 1
ATOM 743 C C . ILE A 1 91 ? -31.751 37.820 42.144 1.00 62.44 91 ILE A C 1
ATOM 745 O O . ILE A 1 91 ? -31.607 37.054 43.095 1.00 62.44 91 ILE A O 1
ATOM 749 N N . THR A 1 92 ? -31.349 39.088 42.230 1.00 59.28 92 THR A N 1
ATOM 750 C CA . THR A 1 92 ? -30.668 39.686 43.383 1.00 59.28 92 THR A CA 1
ATOM 751 C C . THR A 1 92 ? -31.609 40.176 44.487 1.00 59.28 92 THR A C 1
ATOM 753 O O . THR A 1 92 ? -31.151 40.456 45.598 1.00 59.28 92 THR A O 1
ATOM 756 N N . LEU A 1 93 ? -32.920 40.270 44.240 1.00 60.28 93 LEU A N 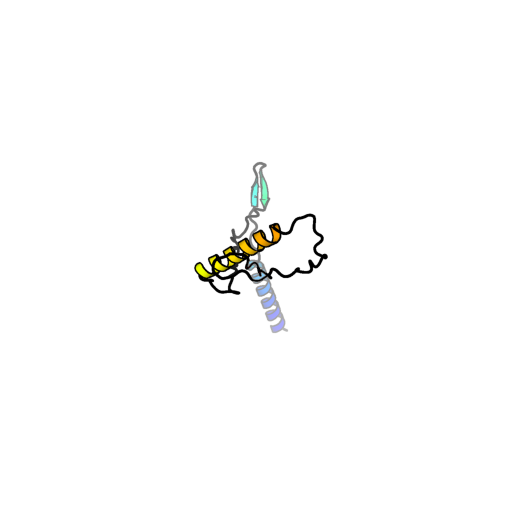1
ATOM 757 C CA . LEU A 1 93 ? -33.874 40.759 45.234 1.00 60.28 93 LEU A CA 1
ATOM 758 C C . LEU A 1 93 ? -34.271 39.636 46.198 1.00 60.28 93 LEU A C 1
ATOM 760 O O . LEU A 1 93 ? -35.177 38.841 45.951 1.00 60.28 93 LEU A O 1
ATOM 764 N N . LYS A 1 94 ? -33.610 39.586 47.359 1.00 57.91 94 LYS A N 1
ATOM 765 C CA . LYS A 1 94 ? -33.969 38.660 48.441 1.00 57.91 94 LYS A CA 1
ATOM 766 C C . LYS A 1 94 ? -35.326 39.065 49.035 1.00 57.91 94 LYS A C 1
ATOM 768 O O . LYS A 1 94 ? -35.410 39.967 49.868 1.00 57.91 94 LYS A O 1
ATOM 773 N N . LYS A 1 95 ? -36.405 38.393 48.624 1.00 56.25 95 LYS A N 1
ATOM 774 C CA . LYS A 1 95 ? -37.750 38.605 49.180 1.00 56.25 95 LYS A CA 1
ATOM 775 C C . LYS A 1 95 ? -37.743 38.243 50.672 1.00 56.25 95 LYS A C 1
ATOM 777 O O . LYS A 1 95 ? -37.607 37.074 51.032 1.00 56.25 95 LYS A O 1
ATOM 782 N N . LYS A 1 96 ? -37.868 39.241 51.555 1.00 53.28 96 LYS A N 1
ATOM 783 C CA . LYS A 1 96 ? -38.094 39.022 52.993 1.00 53.28 96 LYS A CA 1
ATOM 784 C C . LYS A 1 96 ? -39.442 38.311 53.128 1.00 53.28 96 LYS A C 1
ATOM 786 O O . LYS A 1 96 ? -40.482 38.889 52.824 1.00 53.28 96 LYS A O 1
ATOM 791 N N . VAL A 1 97 ? -39.419 37.036 53.508 1.00 54.75 97 VAL A N 1
ATOM 792 C CA . VAL A 1 97 ? -40.633 36.240 53.710 1.00 54.75 97 VAL A CA 1
ATOM 793 C C . VAL A 1 97 ? -41.361 36.813 54.925 1.00 54.75 97 VAL A C 1
ATOM 795 O O . VAL A 1 97 ? -40.953 36.584 56.060 1.00 54.75 97 VAL A O 1
ATOM 798 N N . LEU A 1 98 ? -42.413 37.598 54.687 1.00 47.03 98 LEU A N 1
ATOM 799 C CA . LEU A 1 98 ? -43.352 37.994 55.731 1.00 47.03 98 LEU A CA 1
ATOM 800 C C . LEU A 1 98 ? -44.113 36.725 56.150 1.00 47.03 98 LEU A C 1
ATOM 802 O O . LEU A 1 98 ? -44.724 36.061 55.309 1.00 47.03 98 LEU A O 1
ATOM 806 N N . GLY A 1 99 ? -43.978 36.337 57.419 1.00 46.81 99 GLY A N 1
ATOM 807 C CA . GLY A 1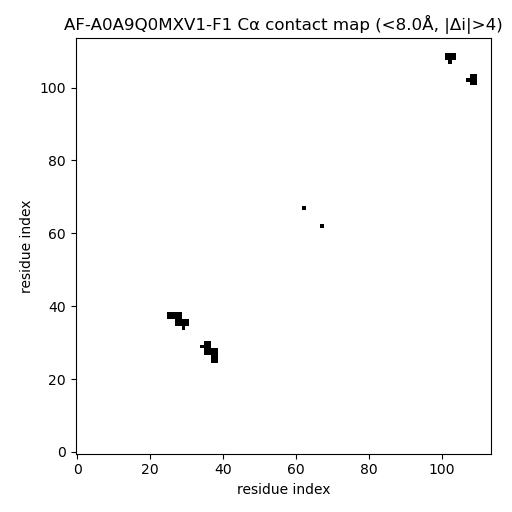 99 ? -44.444 35.055 57.944 1.00 46.81 99 GLY A CA 1
ATOM 808 C C . GLY A 1 99 ? -45.933 34.810 57.693 1.00 46.81 99 GLY A C 1
ATOM 809 O O . GLY A 1 99 ? -46.774 35.655 57.991 1.00 46.81 99 GLY A O 1
ATOM 810 N N . LYS A 1 100 ? -46.270 33.632 57.159 1.00 50.56 100 LYS A N 1
ATOM 811 C CA . LYS A 1 100 ? -47.659 33.161 57.114 1.00 50.56 100 LYS A CA 1
ATOM 812 C C . LYS A 1 100 ? -48.063 32.723 58.524 1.00 50.56 100 LYS A C 1
ATOM 814 O O . LYS A 1 100 ? -47.374 31.894 59.116 1.00 50.56 100 LYS A O 1
ATOM 819 N N . LYS A 1 101 ? -49.159 33.280 59.057 1.00 51.50 101 LYS A N 1
ATOM 820 C CA . LYS A 1 101 ? -49.756 32.826 60.325 1.00 51.50 101 LYS A CA 1
ATOM 821 C C . LYS A 1 101 ? -50.131 31.336 60.219 1.00 51.50 101 LYS A C 1
ATOM 823 O O . LYS A 1 101 ? -50.558 30.913 59.141 1.00 51.50 101 LYS A O 1
ATOM 828 N N . PRO A 1 102 ? -49.954 30.544 61.290 1.00 52.56 102 PRO A N 1
ATOM 829 C CA . PRO A 1 102 ? -50.204 29.109 61.248 1.00 52.56 102 PRO A CA 1
ATOM 830 C C . PRO A 1 102 ? -51.691 28.824 60.996 1.00 52.56 102 PRO A C 1
ATOM 832 O O . PRO A 1 102 ? -52.564 29.384 61.655 1.00 52.56 102 PRO A O 1
ATOM 835 N N . ILE A 1 103 ? -51.950 27.960 60.017 1.00 59.12 103 ILE A N 1
ATOM 836 C CA . ILE A 1 103 ? -53.269 27.429 59.658 1.00 59.12 103 ILE A CA 1
ATOM 837 C C . ILE A 1 103 ? -53.400 26.074 60.365 1.00 59.12 103 ILE A C 1
ATOM 839 O O . ILE A 1 103 ? -52.433 25.307 60.393 1.00 59.12 103 ILE A O 1
ATOM 843 N N . ASP A 1 104 ? -54.549 25.788 60.973 1.00 58.22 104 ASP A N 1
ATOM 844 C CA . ASP A 1 104 ? -54.794 24.506 61.637 1.00 58.22 104 ASP A CA 1
ATOM 845 C C . ASP A 1 104 ? -55.051 23.371 60.627 1.00 58.22 104 ASP A C 1
ATOM 847 O O . ASP A 1 104 ? -55.199 23.586 59.423 1.00 58.22 104 ASP A O 1
ATOM 851 N N . LYS A 1 105 ? -55.025 22.118 61.100 1.00 59.94 105 LYS A N 1
ATOM 852 C CA . LYS A 1 105 ? -54.962 20.913 60.245 1.00 59.94 105 LYS A CA 1
ATOM 853 C C . LYS A 1 105 ? -56.215 20.658 59.389 1.00 59.94 105 LYS A C 1
ATOM 855 O O . LYS A 1 105 ? -56.194 19.740 58.578 1.00 59.94 105 LYS A O 1
ATOM 860 N N . GLU A 1 106 ? -57.252 21.481 59.519 1.00 62.28 106 GLU A N 1
ATOM 861 C CA . GLU A 1 106 ? -58.452 21.466 58.670 1.00 62.28 106 GLU A CA 1
ATOM 862 C C . GLU A 1 106 ? -58.542 22.680 57.726 1.00 62.28 106 GLU A C 1
ATOM 864 O O . GLU A 1 106 ? -59.532 22.858 57.018 1.00 62.28 106 GLU A O 1
ATOM 869 N N . GLY A 1 107 ? -57.484 23.493 57.644 1.00 57.97 107 GLY A N 1
ATOM 870 C CA . GLY A 1 107 ? -57.330 24.494 56.592 1.00 57.97 107 GLY A CA 1
ATOM 871 C C . GLY A 1 107 ? -58.108 25.793 56.807 1.00 57.97 107 GLY A C 1
ATOM 872 O O . GLY A 1 107 ? -58.324 26.516 55.833 1.00 57.97 107 GLY A O 1
ATOM 873 N N . ARG A 1 108 ? -58.519 26.132 58.038 1.00 55.78 108 ARG A N 1
ATOM 874 C CA . ARG A 1 108 ? -59.188 27.412 58.326 1.00 55.78 108 ARG A CA 1
ATOM 875 C C . ARG A 1 108 ? -58.222 28.382 59.007 1.00 55.78 108 ARG A C 1
ATOM 877 O O . ARG A 1 108 ? -57.383 28.014 59.823 1.00 55.78 108 ARG A O 1
ATOM 884 N N . ALA A 1 109 ? -58.299 29.661 58.644 1.00 55.84 109 ALA A N 1
ATOM 885 C CA . ALA A 1 109 ? -57.515 30.683 59.327 1.00 55.84 109 ALA A CA 1
ATOM 886 C C . ALA A 1 109 ? -58.088 30.879 60.737 1.00 55.84 109 ALA A C 1
ATOM 888 O O . ALA A 1 109 ? -59.260 31.232 60.877 1.00 55.84 109 ALA A O 1
ATOM 889 N N . LYS A 1 110 ? -57.276 30.655 61.777 1.00 55.75 110 LYS A N 1
ATOM 890 C CA . LYS A 1 110 ? -57.690 30.901 63.160 1.00 55.75 110 LYS A CA 1
ATOM 891 C C . LYS A 1 110 ? -57.809 32.411 63.372 1.00 55.75 110 LYS A C 1
ATOM 893 O O . LYS A 1 110 ? -56.804 33.113 63.468 1.00 55.75 110 LYS A O 1
ATOM 898 N N . ILE A 1 111 ? -59.040 32.914 63.374 1.00 61.44 111 ILE A N 1
ATOM 899 C CA . ILE A 1 111 ? -59.339 34.285 63.784 1.00 61.44 111 ILE A CA 1
ATOM 900 C C . ILE A 1 111 ? -59.313 34.270 65.313 1.00 61.44 111 ILE A C 1
ATOM 902 O O . ILE A 1 111 ? -60.186 33.679 65.943 1.00 61.44 111 ILE A O 1
ATOM 906 N N . GLU A 1 112 ? -58.278 34.855 65.911 1.00 54.94 112 GLU A N 1
ATOM 907 C CA . GLU A 1 112 ? -58.303 35.182 67.336 1.00 54.94 112 GLU A CA 1
ATOM 908 C C . GLU A 1 112 ? -59.286 36.340 67.520 1.00 54.94 112 GLU A C 1
ATOM 910 O O . GLU A 1 112 ? -59.041 37.458 67.073 1.00 54.94 112 GLU A O 1
ATOM 915 N N . SER A 1 113 ? -60.444 36.040 68.104 1.00 48.00 113 SER A N 1
ATOM 916 C CA . SER A 1 113 ? -61.329 37.043 68.678 1.00 48.00 113 SER A CA 1
ATOM 917 C C . SER A 1 113 ? -60.820 37.391 70.074 1.00 48.00 113 SER A C 1
ATOM 919 O O . SER A 1 113 ? -60.830 36.513 70.940 1.00 48.00 113 SER A O 1
ATOM 921 N N . VAL A 1 114 ? -60.368 38.635 70.240 1.00 40.56 114 VAL A N 1
ATOM 922 C CA . VAL A 1 114 ? -60.572 39.593 71.351 1.00 40.56 114 VAL A CA 1
ATOM 923 C C . VAL A 1 114 ? -59.567 40.725 71.158 1.00 40.56 114 VAL A C 1
ATOM 925 O O . VAL A 1 114 ? -58.355 40.434 71.065 1.00 40.56 114 VAL A O 1
#

Sequence (114 aa):
MFQRNKIQLLVCVISFLVVCTLCNPMYYKKNDNDKYEPDLIAYSSTVIPLKSYEVGYHIGGKMSDEEYKKAYLKHLRKKVKHSEENPDTLITLKKKVLGKKPIDKEGRAKIESV

Secondary structure (DSSP, 8-state):
-HHHHHHHHHHHHHHHHHHHHH-PPPPEEE-TTS-EEE----S---------------SS----HHHHHHHHHHHHHHHHHHHTS-TTS-TT-----PPPPPBPTTS-B-----

Organism: NCBI:txid35572

Radius of gyration: 44.01 Å; Cα contacts (8 Å, |Δi|>4): 25; chains: 1; bounding box: 108×56×100 Å

Mean predicted aligned error: 21.97 Å

Solvent-accessible surface area (backbone atoms only — not comparable to full-atom values): 7760 Å² total; per-residue (Å²): 115,72,66,61,54,52,52,51,52,51,52,54,52,53,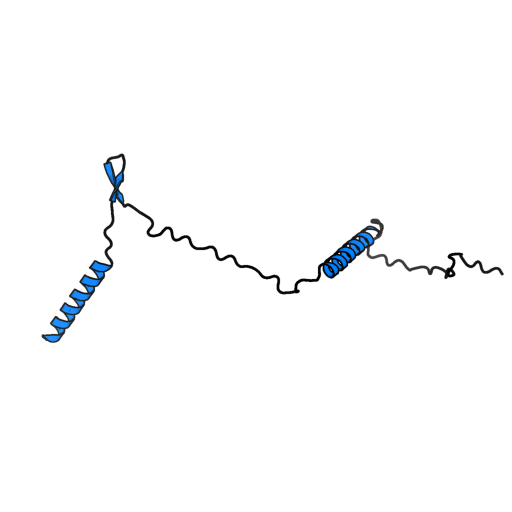52,51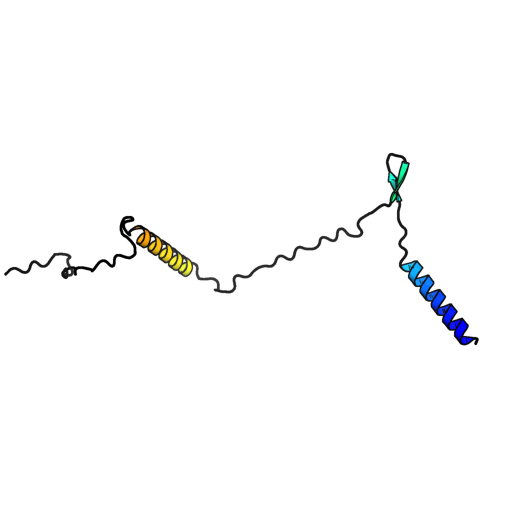,52,52,52,60,73,69,59,72,86,83,54,67,42,76,43,99,83,76,44,77,43,79,57,81,72,74,88,66,90,72,76,74,77,80,81,79,77,79,79,73,78,68,90,72,61,88,64,52,72,67,57,50,51,51,53,51,52,52,54,52,53,52,51,55,59,62,67,67,55,63,87,89,56,65,93,82,65,79,76,78,79,76,81,78,77,80,60,51,100,84,74,49,80,76,76,83,87,129

pLDDT: mean 71.38, std 13.87, range [40.56, 94.0]